Protein AF-A0A7L2SR87-F1 (afdb_monomer_lite)

Secondary structure (DSSP, 8-state):
---------------TT---PPPPTTS----HHHHHHHHHHHHHHHHHHHHHHHHHHHHHHHHHHHHHHHHHHHHHHHHHHHHHH--SHHHHHHHHHHHHHHHHHHHHHHHHHHHHHHHHHHHHHHHHHHHHHHHHHHHHHHHHHHHHHHHHHHHHHHHHHHHHHHHHHHHHT--

pLDDT: mean 84.23, std 20.13, range [32.66, 98.19]

Structure (mmCIF, N/CA/C/O backbone):
data_AF-A0A7L2SR87-F1
#
_entry.id   AF-A0A7L2SR87-F1
#
loop_
_atom_site.group_PDB
_atom_site.id
_atom_site.type_symbol
_atom_site.label_atom_id
_atom_site.label_alt_id
_atom_site.label_comp_id
_atom_site.label_asym_id
_atom_site.label_entity_id
_atom_site.label_seq_id
_atom_site.pdbx_PDB_ins_code
_atom_site.Cartn_x
_atom_site.Cartn_y
_atom_site.Cartn_z
_atom_site.occupancy
_atom_site.B_iso_or_equiv
_atom_site.auth_seq_id
_atom_site.auth_comp_id
_atom_site.auth_asym_id
_atom_site.auth_atom_id
_atom_site.pdbx_PDB_model_num
ATOM 1 N N . HIS A 1 1 ? -39.025 34.635 18.026 1.00 36.84 1 HIS A N 1
ATOM 2 C CA . HIS A 1 1 ? -38.987 33.213 17.634 1.00 36.84 1 HIS A CA 1
ATOM 3 C C . HIS A 1 1 ? -38.175 33.063 16.358 1.00 36.84 1 HIS A C 1
ATOM 5 O O . HIS A 1 1 ? -38.687 33.329 15.281 1.00 36.84 1 HIS A O 1
ATOM 11 N N . ALA A 1 2 ? -36.891 32.723 16.491 1.00 33.56 2 ALA A N 1
ATOM 12 C CA . ALA A 1 2 ? -36.002 32.470 15.361 1.00 33.56 2 ALA A CA 1
ATOM 13 C C . ALA A 1 2 ? -36.110 30.994 14.954 1.00 33.56 2 ALA A C 1
ATOM 15 O O . ALA A 1 2 ? -35.948 30.099 15.785 1.00 33.56 2 ALA A O 1
ATOM 16 N N . GLY A 1 3 ? -36.459 30.761 13.691 1.00 35.38 3 GLY A N 1
ATOM 17 C CA . GLY A 1 3 ? -36.651 29.442 13.105 1.00 35.38 3 GLY A CA 1
ATOM 18 C C . GLY A 1 3 ? -35.340 28.798 12.650 1.00 35.38 3 GLY A C 1
ATOM 19 O O . GLY A 1 3 ? -34.533 29.426 11.979 1.00 35.38 3 GLY A O 1
ATOM 20 N N . ARG A 1 4 ? -35.183 27.529 13.043 1.00 41.91 4 ARG A N 1
ATOM 21 C CA . ARG A 1 4 ? -34.547 26.395 12.343 1.00 41.91 4 ARG A CA 1
ATOM 22 C C . ARG A 1 4 ? -33.428 26.703 11.330 1.00 41.91 4 ARG A C 1
ATOM 24 O O . ARG A 1 4 ? -33.700 27.057 10.190 1.00 41.91 4 ARG A O 1
ATOM 31 N N . SER A 1 5 ? -32.198 26.336 11.695 1.00 32.66 5 SER A N 1
ATOM 32 C CA . SER A 1 5 ? -31.178 25.891 10.736 1.00 32.66 5 SER A CA 1
ATOM 33 C C . SER A 1 5 ? -31.205 24.362 10.678 1.00 32.66 5 SER A C 1
ATOM 35 O O . SER A 1 5 ? -30.843 23.683 11.639 1.00 32.66 5 SER A O 1
ATOM 37 N N . VAL A 1 6 ? -31.722 23.826 9.575 1.00 41.81 6 VAL A N 1
ATOM 38 C CA . VAL A 1 6 ? -31.603 22.416 9.197 1.00 41.81 6 VAL A CA 1
ATOM 39 C C . VAL A 1 6 ? -30.400 22.335 8.262 1.00 41.81 6 VAL A C 1
ATOM 41 O O . VAL A 1 6 ? -30.497 22.747 7.111 1.00 41.81 6 VAL A O 1
ATOM 44 N N . CYS A 1 7 ? -29.269 21.809 8.731 1.00 37.16 7 CYS A N 1
ATOM 45 C CA . CYS A 1 7 ? -28.181 21.413 7.837 1.00 37.16 7 CYS A CA 1
ATOM 46 C C . CYS A 1 7 ? -28.475 20.004 7.314 1.00 37.16 7 CYS A C 1
ATOM 48 O O . CYS A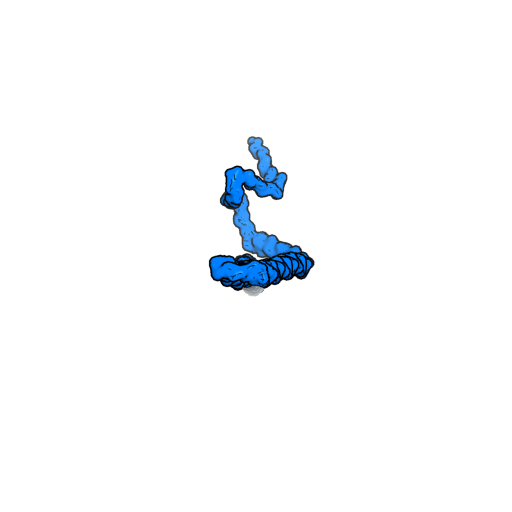 1 7 ? -27.996 19.010 7.855 1.00 37.16 7 CYS A O 1
ATOM 50 N N . ALA A 1 8 ? -29.307 19.929 6.280 1.00 42.19 8 ALA A N 1
ATOM 51 C CA . ALA A 1 8 ? -29.499 18.734 5.472 1.00 42.19 8 ALA A CA 1
ATOM 52 C C . ALA A 1 8 ? -28.742 18.913 4.156 1.00 42.19 8 ALA A C 1
ATOM 54 O O . ALA A 1 8 ? -29.325 19.366 3.182 1.00 42.19 8 ALA A O 1
ATOM 55 N N . SER A 1 9 ? -27.449 18.585 4.137 1.00 39.66 9 SER A N 1
ATOM 56 C CA . SER A 1 9 ? -26.707 18.316 2.896 1.00 39.66 9 SER A CA 1
ATOM 57 C C . SER A 1 9 ? -25.259 17.952 3.213 1.00 39.66 9 SER A C 1
ATOM 59 O O . SER A 1 9 ? -24.465 18.796 3.630 1.00 39.66 9 SER A O 1
ATOM 61 N N . GLY A 1 10 ? -24.917 16.681 3.001 1.00 42.88 10 GLY A N 1
ATOM 62 C CA . GLY A 1 10 ? -23.546 16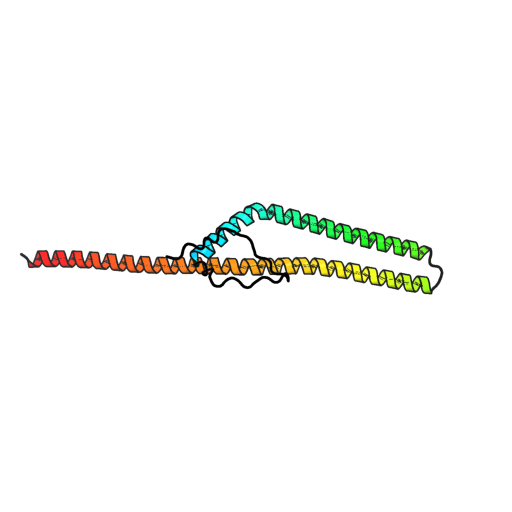.178 2.973 1.00 42.88 10 GLY A CA 1
ATOM 63 C C . GLY A 1 10 ? -22.813 16.620 1.708 1.00 42.88 10 GLY A C 1
ATOM 64 O O . GLY A 1 10 ? -22.497 15.799 0.855 1.00 42.88 10 GLY A O 1
ATOM 65 N N . THR A 1 11 ? -22.545 17.915 1.582 1.00 38.97 11 THR A N 1
ATOM 66 C CA . THR A 1 11 ? -21.743 18.479 0.492 1.00 38.97 11 THR A CA 1
ATOM 67 C C . THR A 1 11 ? -20.589 19.267 1.083 1.00 38.97 11 THR A C 1
ATOM 69 O O . THR A 1 11 ? -20.788 20.301 1.720 1.00 38.97 11 THR A O 1
ATOM 72 N N . ALA A 1 12 ? -19.376 18.753 0.885 1.00 42.47 12 ALA A N 1
ATOM 73 C CA . ALA A 1 12 ? -18.145 19.468 1.173 1.00 42.47 12 ALA A CA 1
ATOM 74 C C . ALA A 1 12 ? -18.107 20.748 0.324 1.00 42.47 12 ALA A C 1
ATOM 76 O O . ALA A 1 12 ? -18.082 20.683 -0.903 1.00 42.47 12 ALA A O 1
ATOM 77 N N . ALA A 1 13 ? -18.122 21.913 0.969 1.00 42.72 13 ALA A N 1
ATOM 78 C CA . ALA A 1 13 ? -17.912 23.180 0.283 1.00 42.72 13 ALA A CA 1
ATOM 79 C C . ALA A 1 13 ? -16.431 23.282 -0.121 1.00 42.72 13 ALA A C 1
ATOM 81 O O . ALA A 1 13 ? -15.550 23.320 0.736 1.00 42.72 13 ALA A O 1
ATOM 82 N N . HIS A 1 14 ? -16.146 23.281 -1.423 1.00 37.38 14 HIS A N 1
ATOM 83 C CA . HIS A 1 14 ? -14.821 23.600 -1.955 1.00 37.38 14 HIS A CA 1
ATOM 84 C C . HIS A 1 14 ? -14.670 25.121 -2.065 1.00 37.38 14 HIS A C 1
ATOM 86 O O . HIS A 1 14 ? -15.459 25.780 -2.739 1.00 37.38 14 HIS A O 1
ATOM 92 N N . GLY A 1 15 ? -13.656 25.677 -1.397 1.00 40.72 15 GLY A N 1
ATOM 93 C CA . GLY A 1 15 ? -13.201 27.049 -1.621 1.00 40.72 15 GLY A CA 1
ATOM 94 C C . GLY A 1 15 ? -12.285 27.147 -2.852 1.00 40.72 15 GLY A C 1
ATOM 95 O O . GLY A 1 15 ? -11.722 26.132 -3.279 1.00 40.72 15 GLY A O 1
ATOM 96 N N . PRO A 1 16 ? -12.094 28.349 -3.423 1.00 41.81 16 PRO A N 1
ATOM 97 C CA . PRO A 1 16 ? -11.158 28.551 -4.521 1.00 41.81 16 PRO A CA 1
ATOM 98 C C . PRO A 1 16 ? -9.734 28.426 -3.965 1.00 41.81 16 PRO A C 1
ATOM 100 O O . PRO A 1 16 ? -9.229 29.337 -3.316 1.00 41.81 16 PRO A O 1
ATOM 103 N N . GLY A 1 17 ? -9.111 27.261 -4.153 1.00 47.94 17 GLY A N 1
ATOM 104 C CA . GLY A 1 17 ? -7.737 27.014 -3.704 1.00 47.94 17 GLY A CA 1
ATOM 105 C C . GLY A 1 17 ? -7.412 25.597 -3.233 1.00 47.94 17 GLY A C 1
ATOM 106 O O . GLY A 1 17 ? -6.261 25.351 -2.903 1.00 47.94 17 GLY A O 1
ATOM 107 N N . GLY A 1 18 ? -8.365 24.658 -3.188 1.00 42.28 18 GLY A N 1
ATOM 108 C CA . GLY A 1 18 ? -8.054 23.230 -2.991 1.00 42.28 18 GLY A CA 1
ATOM 109 C C . GLY A 1 18 ? -7.424 22.838 -1.642 1.00 42.28 18 GLY A C 1
ATOM 110 O O . GLY A 1 18 ? -7.067 21.677 -1.460 1.00 42.28 18 GLY A O 1
ATOM 111 N N . PHE A 1 19 ? -7.311 23.755 -0.679 1.00 39.25 19 PHE A N 1
ATOM 112 C CA . PHE A 1 19 ? -6.894 23.426 0.683 1.00 39.25 19 PHE A CA 1
ATOM 113 C C . PHE A 1 19 ? -8.090 22.906 1.499 1.00 39.25 19 PHE A C 1
ATOM 115 O O . PHE A 1 19 ? -9.175 23.490 1.422 1.00 39.25 19 PHE A O 1
ATOM 122 N N . PRO A 1 20 ? -7.926 21.838 2.304 1.00 44.62 20 PRO A N 1
ATOM 123 C CA . PRO A 1 20 ? -8.979 21.369 3.194 1.00 44.62 20 PRO A CA 1
ATOM 124 C C . PRO A 1 20 ? -9.298 22.457 4.227 1.00 44.62 20 PRO A C 1
ATOM 126 O O . PRO A 1 20 ? -8.457 22.833 5.043 1.00 44.62 20 PRO A O 1
ATOM 129 N N . SER A 1 21 ? -10.521 22.984 4.178 1.00 48.66 21 SER A N 1
ATOM 130 C CA . SER A 1 21 ? -11.032 23.942 5.156 1.00 48.66 21 SER A CA 1
ATOM 131 C C . SER A 1 21 ? -11.020 23.334 6.559 1.00 48.66 21 SER A C 1
ATOM 133 O O . SER A 1 21 ? -11.432 22.184 6.739 1.00 48.66 21 SER A O 1
ATOM 135 N N . ALA A 1 22 ? -10.591 24.117 7.552 1.00 48.91 22 ALA A N 1
ATOM 136 C CA . ALA A 1 22 ? -10.608 23.724 8.956 1.00 48.91 22 ALA A CA 1
ATOM 137 C C . ALA A 1 22 ? -12.009 23.224 9.387 1.00 48.91 22 ALA A C 1
ATOM 139 O O . ALA A 1 22 ? -13.017 23.809 8.975 1.00 48.91 22 ALA A O 1
ATOM 140 N N . PRO A 1 23 ? -12.099 22.158 10.208 1.00 49.34 23 PRO A N 1
ATOM 141 C CA . PRO A 1 23 ? -13.381 21.630 10.650 1.00 49.34 23 PRO A CA 1
ATOM 142 C C . PRO A 1 23 ? -14.181 22.682 11.428 1.00 49.34 23 PRO A C 1
ATOM 144 O O . PRO A 1 23 ? -13.666 23.365 12.311 1.00 49.34 23 PRO A O 1
ATOM 147 N N . CYS A 1 24 ? -15.463 22.800 11.081 1.00 41.47 24 CYS A N 1
ATOM 148 C CA . CYS A 1 24 ? -16.402 23.746 11.674 1.00 41.47 24 CYS A CA 1
ATOM 149 C C . CYS A 1 24 ? -16.548 23.499 13.198 1.00 41.47 24 CYS A C 1
ATOM 151 O O . CYS A 1 24 ? -16.869 22.373 13.593 1.00 41.47 24 CYS A O 1
ATOM 153 N N . PRO A 1 25 ? -16.379 24.519 14.068 1.00 44.62 25 PRO A N 1
ATOM 154 C CA . PRO A 1 25 ? -16.339 24.351 15.528 1.00 44.62 25 PRO A CA 1
ATOM 155 C C . PRO A 1 25 ? -17.696 24.009 16.171 1.00 44.62 25 PRO A C 1
ATOM 157 O O . PRO A 1 25 ? -17.772 23.780 17.376 1.00 44.62 25 PRO A O 1
ATOM 160 N N . THR A 1 26 ? -18.781 23.950 15.391 1.00 42.44 26 THR A N 1
ATOM 161 C CA . THR A 1 26 ? -20.122 23.551 15.859 1.00 42.44 26 THR A CA 1
ATOM 162 C C . THR A 1 26 ? -20.405 22.052 15.716 1.00 42.44 26 THR A C 1
ATOM 164 O O . THR A 1 26 ? -21.402 21.568 16.255 1.00 42.44 26 THR A O 1
ATOM 167 N N . CYS A 1 27 ? -19.533 21.291 15.047 1.00 41.00 27 CYS A N 1
ATOM 168 C CA . CYS A 1 27 ? -19.596 19.832 15.057 1.00 41.00 27 CYS A CA 1
ATOM 169 C C . CYS A 1 27 ? -19.056 19.335 16.402 1.00 41.00 27 CYS A C 1
ATOM 171 O O . CYS A 1 27 ? -17.856 19.112 16.549 1.00 41.00 27 CYS A O 1
ATOM 173 N N . ARG A 1 28 ? -19.937 19.219 17.409 1.00 45.94 28 ARG A N 1
ATOM 174 C CA . ARG A 1 28 ? -19.611 18.593 18.701 1.00 45.94 28 ARG A CA 1
ATOM 175 C C . ARG A 1 28 ? -18.826 17.312 18.442 1.00 45.94 28 ARG A C 1
ATOM 177 O O . ARG A 1 28 ? -19.289 16.465 17.679 1.00 45.94 28 ARG A O 1
ATOM 184 N N . LEU A 1 29 ? -17.670 17.188 19.094 1.00 45.69 29 LEU A N 1
ATOM 185 C CA . LEU A 1 29 ? -16.935 15.931 19.185 1.00 45.69 29 LEU A CA 1
ATOM 186 C C . LEU A 1 29 ? -17.953 14.802 19.441 1.00 45.69 29 LEU A C 1
ATOM 188 O O . LEU A 1 29 ? -18.731 14.922 20.397 1.00 45.69 29 LEU A O 1
ATOM 192 N N . PRO A 1 30 ? -18.002 13.742 18.614 1.00 60.12 30 PRO A N 1
ATOM 193 C CA . PRO A 1 30 ? -18.835 12.601 18.940 1.00 60.12 30 PRO A CA 1
ATOM 194 C C . PRO A 1 30 ? -18.402 12.084 20.313 1.00 60.12 30 PRO A C 1
AT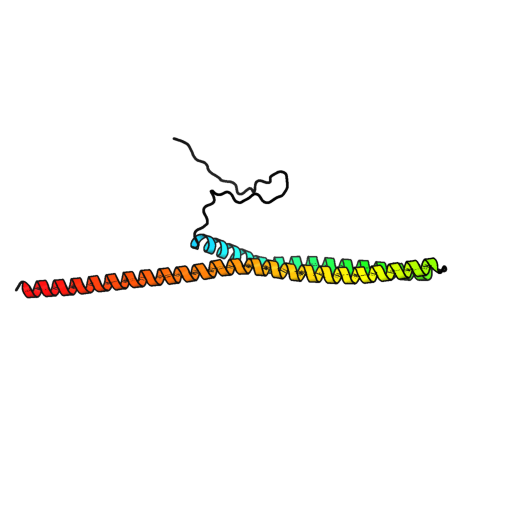OM 196 O O . PRO A 1 30 ? -17.207 12.006 20.605 1.00 60.12 30 PRO A O 1
ATOM 199 N N . THR A 1 31 ? -19.363 11.742 21.174 1.00 83.94 31 THR A N 1
ATOM 200 C CA . THR A 1 31 ? -19.039 11.001 22.398 1.00 83.94 31 THR A CA 1
ATOM 201 C C . THR A 1 31 ? -18.255 9.746 22.008 1.00 83.94 31 THR A C 1
ATOM 203 O O . THR A 1 31 ? -18.437 9.214 20.911 1.00 83.94 31 THR A O 1
ATOM 206 N N . LEU A 1 32 ? -17.391 9.241 22.889 1.00 87.62 32 LEU A N 1
ATOM 207 C CA . LEU A 1 32 ? -16.591 8.041 22.612 1.00 87.62 32 LEU A CA 1
ATOM 208 C C . LEU A 1 32 ? -17.441 6.866 22.081 1.00 87.62 32 LEU A C 1
ATOM 210 O O . LEU A 1 32 ? -17.015 6.138 21.190 1.00 87.62 32 LEU A O 1
ATOM 214 N N . GLN A 1 33 ? -18.677 6.733 22.576 1.00 87.25 33 GLN A N 1
ATOM 215 C CA . GLN A 1 33 ? -19.666 5.757 22.111 1.00 87.25 33 GLN A CA 1
ATOM 216 C C . GLN A 1 33 ? -20.053 5.960 20.635 1.00 87.25 33 GLN A C 1
ATOM 218 O O . GLN A 1 33 ? -20.103 5.002 19.868 1.00 87.25 33 GLN A O 1
ATOM 223 N N . ALA A 1 34 ? -20.317 7.207 20.232 1.00 89.81 34 ALA A N 1
ATOM 224 C CA . ALA A 1 34 ? -20.658 7.550 18.856 1.00 89.81 34 ALA A CA 1
ATOM 225 C C . ALA A 1 34 ? -19.456 7.347 17.923 1.00 89.81 34 ALA A C 1
ATOM 227 O O . ALA A 1 34 ? -19.609 6.772 16.848 1.00 89.81 34 ALA A O 1
ATOM 228 N N . ALA A 1 35 ? -18.252 7.743 18.352 1.00 90.50 35 ALA A N 1
ATOM 229 C CA . ALA A 1 35 ? -17.023 7.513 17.595 1.00 90.50 35 ALA A CA 1
ATOM 230 C C . ALA A 1 35 ? -16.772 6.012 17.361 1.00 90.50 35 ALA A C 1
ATOM 232 O O . ALA A 1 35 ? -16.488 5.608 16.234 1.00 90.50 35 ALA A O 1
ATOM 233 N N . PHE A 1 36 ? -16.958 5.181 18.391 1.00 93.38 36 PHE A N 1
ATOM 234 C CA . PHE A 1 36 ? -16.858 3.727 18.275 1.00 93.38 36 PHE A CA 1
ATOM 235 C C . PHE A 1 36 ? -17.922 3.138 17.337 1.00 93.38 36 PHE A C 1
ATOM 237 O O . PHE A 1 36 ? -17.590 2.331 16.473 1.00 93.38 36 PHE A O 1
ATOM 244 N N . ALA A 1 37 ? -19.187 3.556 17.451 1.00 93.50 37 ALA A N 1
ATOM 245 C CA . ALA A 1 37 ? -20.265 3.057 16.594 1.00 93.50 37 ALA A CA 1
ATOM 246 C C . ALA A 1 37 ? -20.028 3.387 15.110 1.00 93.50 37 ALA A C 1
ATOM 248 O O . ALA A 1 37 ? -20.188 2.523 14.244 1.00 93.50 37 ALA A O 1
ATOM 249 N N . HIS A 1 38 ? -19.591 4.616 14.819 1.00 93.00 38 HIS A N 1
ATOM 250 C CA . HIS A 1 38 ? -19.199 5.016 13.469 1.00 93.00 38 HIS A CA 1
ATOM 251 C C . HIS A 1 38 ? -18.012 4.199 12.956 1.00 93.00 38 HIS A C 1
ATOM 253 O O . HIS A 1 38 ? -18.057 3.703 11.830 1.00 93.00 38 HIS A O 1
ATOM 259 N N . LEU A 1 39 ? -16.978 4.022 13.783 1.00 93.19 39 LEU A N 1
ATOM 260 C CA . LEU A 1 39 ? -15.805 3.230 13.431 1.00 93.19 39 LEU A CA 1
ATOM 261 C C . LEU A 1 39 ? -16.177 1.773 13.125 1.00 93.19 39 LEU A C 1
ATOM 263 O O . LEU A 1 39 ? -15.743 1.236 12.111 1.00 93.19 39 LEU A O 1
ATOM 267 N N . ALA A 1 40 ? -17.012 1.149 13.957 1.00 93.38 40 ALA A N 1
ATOM 268 C CA . ALA A 1 40 ? -17.451 -0.231 13.783 1.00 93.38 40 ALA A CA 1
ATOM 269 C C . ALA A 1 40 ? -18.255 -0.427 12.488 1.00 93.38 40 ALA A C 1
ATOM 271 O O . ALA A 1 40 ? -18.052 -1.412 11.777 1.00 93.38 40 ALA A O 1
ATOM 272 N N . LEU A 1 41 ? -19.143 0.515 12.152 1.00 93.62 4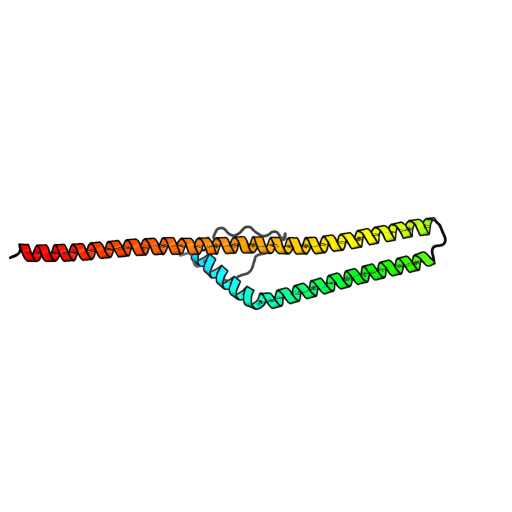1 LEU A N 1
ATOM 273 C CA . LEU A 1 41 ? -19.882 0.477 10.890 1.00 93.62 41 LEU A CA 1
ATOM 274 C C . LEU A 1 41 ? -18.937 0.612 9.689 1.00 93.62 41 LEU A C 1
ATOM 276 O O . LEU A 1 41 ? -19.014 -0.196 8.765 1.00 93.62 41 LEU A O 1
ATOM 280 N N . ALA A 1 42 ? -18.025 1.588 9.727 1.00 91.19 42 ALA A N 1
ATOM 281 C CA . ALA A 1 42 ? -17.038 1.795 8.671 1.00 91.19 42 ALA A CA 1
ATOM 282 C C . ALA A 1 42 ? -16.172 0.544 8.455 1.00 91.19 42 ALA A C 1
ATOM 284 O O . ALA A 1 42 ? -16.017 0.102 7.320 1.00 91.19 42 ALA A O 1
ATOM 285 N N . PHE A 1 43 ? -15.703 -0.089 9.537 1.00 91.12 43 PHE A N 1
ATOM 286 C CA . PHE A 1 43 ? -14.921 -1.325 9.471 1.00 91.12 43 PHE A CA 1
ATOM 287 C C . PHE A 1 43 ? -15.689 -2.473 8.815 1.00 91.12 43 PHE A C 1
ATOM 289 O O . PHE A 1 43 ? -15.133 -3.199 7.996 1.00 91.12 43 PHE A O 1
ATOM 296 N N . ARG A 1 44 ? -16.975 -2.645 9.140 1.00 92.12 44 ARG A N 1
ATOM 297 C CA . ARG A 1 44 ? -17.806 -3.696 8.531 1.00 92.12 44 ARG A CA 1
ATOM 298 C C . ARG A 1 44 ? -17.993 -3.483 7.030 1.00 92.12 44 ARG A C 1
ATOM 300 O O . ARG A 1 44 ? -17.915 -4.448 6.274 1.00 92.12 44 ARG A O 1
ATOM 307 N N . CYS A 1 45 ? -18.219 -2.240 6.609 1.00 91.75 45 CYS A N 1
ATOM 308 C CA . CYS A 1 45 ? -18.313 -1.889 5.192 1.00 91.75 45 CYS A CA 1
ATOM 309 C C . CYS A 1 45 ? -16.981 -2.120 4.464 1.00 91.75 45 CYS A C 1
ATOM 311 O O . CYS A 1 45 ? -16.959 -2.706 3.379 1.00 91.75 45 CYS A O 1
ATOM 313 N N . ASP A 1 46 ? -15.870 -1.701 5.076 1.00 91.25 46 ASP A N 1
ATOM 314 C CA . ASP A 1 46 ? -14.532 -1.914 4.528 1.00 91.25 46 ASP A CA 1
ATOM 315 C C . ASP A 1 46 ? -14.248 -3.412 4.375 1.00 91.25 46 ASP A C 1
ATOM 317 O O . ASP A 1 46 ? -13.888 -3.836 3.285 1.00 91.25 46 ASP A O 1
ATOM 321 N N . MET A 1 47 ? -14.506 -4.238 5.393 1.00 90.75 47 MET A N 1
ATOM 322 C CA . MET A 1 47 ? -14.265 -5.688 5.339 1.00 90.75 47 MET A CA 1
ATOM 323 C C . MET A 1 47 ? -14.960 -6.389 4.166 1.00 90.75 47 MET A C 1
ATOM 325 O O . MET A 1 47 ? -14.380 -7.298 3.576 1.00 90.75 47 MET A O 1
ATOM 329 N N . PHE A 1 48 ? -16.176 -5.968 3.804 1.00 92.62 48 PHE A N 1
ATOM 330 C CA . PHE A 1 48 ? -16.911 -6.559 2.682 1.00 92.62 48 PHE A CA 1
ATOM 331 C C . PHE A 1 48 ? -16.304 -6.202 1.316 1.00 92.62 48 PHE A C 1
ATOM 333 O O . PHE A 1 48 ? -16.333 -7.012 0.394 1.00 92.62 48 PHE A O 1
ATOM 340 N N . THR A 1 49 ? -15.742 -4.999 1.177 1.00 93.88 49 THR A N 1
ATOM 341 C CA . THR A 1 49 ? -15.223 -4.488 -0.107 1.00 93.88 49 THR A CA 1
ATOM 342 C C . THR A 1 49 ? -13.703 -4.587 -0.237 1.00 93.88 49 THR A C 1
ATOM 344 O O . THR A 1 49 ? -13.166 -4.426 -1.335 1.00 93.88 49 THR A O 1
ATOM 347 N N . LEU A 1 50 ? -12.993 -4.858 0.863 1.00 93.25 50 LEU A N 1
ATOM 348 C CA . LEU A 1 50 ? -11.536 -4.781 0.943 1.00 93.25 50 LEU A CA 1
ATOM 349 C C . LEU A 1 50 ? -10.855 -5.722 -0.047 1.00 93.25 50 LEU A C 1
ATOM 351 O O . LEU A 1 50 ? -9.961 -5.285 -0.760 1.00 93.25 50 LEU A O 1
ATOM 355 N N . GLN A 1 51 ? -11.294 -6.980 -0.130 1.00 94.75 51 GLN A N 1
ATOM 356 C CA . GLN A 1 51 ? -10.688 -7.960 -1.039 1.00 94.75 51 GLN A CA 1
ATOM 357 C C . GLN A 1 51 ? -10.774 -7.509 -2.499 1.00 94.75 51 GLN A C 1
ATOM 359 O O . GLN A 1 51 ? -9.779 -7.545 -3.217 1.00 94.75 51 GLN A O 1
ATOM 364 N N . GLN A 1 52 ? -11.944 -7.026 -2.924 1.00 96.31 52 GLN A N 1
ATOM 365 C CA . GLN A 1 52 ? -12.140 -6.548 -4.288 1.00 96.31 52 GLN A CA 1
ATOM 366 C C . GLN A 1 52 ? -11.279 -5.316 -4.579 1.00 96.31 52 GLN A C 1
ATOM 368 O O . GLN A 1 52 ? -10.657 -5.243 -5.635 1.00 96.31 52 GLN A O 1
ATOM 373 N N . ARG A 1 53 ? -11.209 -4.366 -3.639 1.00 95.25 53 ARG A N 1
ATOM 374 C CA . ARG A 1 53 ? -10.376 -3.163 -3.775 1.00 95.25 53 ARG A CA 1
ATOM 375 C C . ARG A 1 53 ? -8.891 -3.510 -3.860 1.00 95.25 53 ARG A C 1
ATOM 377 O O . ARG A 1 53 ? -8.225 -3.025 -4.760 1.00 95.25 53 ARG A O 1
ATOM 384 N N . VAL A 1 54 ? -8.392 -4.376 -2.976 1.00 94.25 54 VAL A N 1
ATOM 385 C CA . VAL A 1 54 ? -6.989 -4.831 -2.989 1.00 94.25 54 VAL A CA 1
ATOM 386 C C . VAL A 1 54 ? -6.638 -5.474 -4.323 1.00 94.25 54 VAL A C 1
ATOM 388 O O . VAL A 1 54 ? -5.598 -5.174 -4.895 1.00 94.25 54 VAL A O 1
ATOM 391 N N . GLU A 1 55 ? -7.514 -6.328 -4.839 1.00 96.88 55 GLU A N 1
ATOM 392 C CA . GLU A 1 55 ? -7.269 -7.021 -6.096 1.00 96.88 55 GLU A CA 1
ATOM 393 C C . GLU A 1 55 ? -7.271 -6.065 -7.303 1.00 96.88 55 GLU A C 1
ATOM 395 O O . GLU A 1 55 ? -6.435 -6.197 -8.195 1.00 96.88 55 GLU A O 1
ATOM 400 N N . VAL A 1 56 ? -8.176 -5.079 -7.335 1.00 97.31 56 VAL A N 1
ATOM 401 C CA . VAL A 1 56 ? -8.199 -4.048 -8.388 1.00 97.31 56 VAL A CA 1
ATOM 402 C C . VAL A 1 56 ? -6.928 -3.201 -8.356 1.00 97.31 56 VAL A C 1
ATOM 404 O O . VAL A 1 56 ? -6.292 -3.037 -9.394 1.00 97.31 56 VAL A O 1
ATOM 407 N N . GLU A 1 57 ? -6.529 -2.715 -7.180 1.00 94.56 57 GLU A N 1
ATOM 408 C CA . GLU A 1 57 ? -5.309 -1.914 -7.023 1.00 94.56 57 GLU A CA 1
ATOM 409 C C . GLU A 1 57 ? -4.055 -2.719 -7.383 1.00 94.56 57 GLU A C 1
ATOM 411 O O . GLU A 1 57 ? -3.167 -2.213 -8.068 1.00 94.56 57 GLU A O 1
ATOM 416 N N . LYS A 1 58 ? -4.001 -4.000 -6.994 1.00 95.25 58 LYS A N 1
ATOM 417 C CA . LYS A 1 58 ? -2.893 -4.889 -7.352 1.00 95.25 58 LYS A CA 1
ATOM 418 C C . LYS A 1 58 ? -2.777 -5.050 -8.865 1.00 95.25 58 LYS A C 1
ATOM 420 O O . LYS A 1 58 ? -1.694 -4.875 -9.402 1.00 95.25 58 LYS A O 1
ATOM 425 N N . ARG A 1 59 ? -3.882 -5.326 -9.564 1.00 97.62 59 ARG A N 1
ATOM 426 C CA . ARG A 1 59 ? -3.867 -5.448 -11.032 1.00 97.62 59 ARG A CA 1
ATOM 427 C C . ARG A 1 59 ? -3.467 -4.149 -11.720 1.00 97.62 59 ARG A C 1
ATOM 429 O O . ARG A 1 59 ? -2.738 -4.194 -12.702 1.00 97.62 59 ARG A O 1
ATOM 436 N N . ALA A 1 60 ? -3.940 -3.006 -11.222 1.00 96.19 60 ALA A N 1
ATOM 437 C CA . ALA A 1 60 ? -3.565 -1.704 -11.766 1.00 96.19 60 ALA A CA 1
ATOM 438 C C . ALA A 1 60 ? -2.059 -1.442 -11.608 1.00 96.19 60 ALA A C 1
ATOM 440 O O . ALA A 1 60 ? -1.418 -0.982 -12.552 1.00 96.19 60 ALA A O 1
ATOM 441 N N . ARG A 1 61 ? -1.491 -1.783 -10.444 1.00 95.19 61 ARG A N 1
ATOM 442 C CA . ARG A 1 61 ? -0.045 -1.735 -10.199 1.00 95.19 61 ARG A CA 1
ATOM 443 C C . ARG A 1 61 ? 0.708 -2.677 -11.135 1.00 95.19 61 ARG A C 1
ATOM 445 O O . ARG A 1 61 ? 1.608 -2.215 -11.822 1.00 95.19 61 ARG A O 1
ATOM 452 N N . ASP A 1 62 ? 0.330 -3.953 -11.172 1.00 96.50 62 ASP A N 1
ATOM 453 C CA . ASP A 1 62 ? 1.015 -4.979 -11.968 1.00 96.50 62 ASP A CA 1
ATOM 454 C C . ASP A 1 62 ? 1.043 -4.568 -13.452 1.00 96.50 62 ASP A C 1
ATOM 456 O O . ASP A 1 62 ? 2.105 -4.548 -14.064 1.00 96.50 62 ASP A O 1
ATOM 460 N N . ALA A 1 63 ? -0.084 -4.090 -13.993 1.00 97.94 63 ALA A N 1
ATOM 461 C CA . ALA A 1 63 ? -0.149 -3.568 -15.358 1.00 97.94 63 ALA A CA 1
ATOM 462 C C . ALA A 1 63 ? 0.750 -2.335 -15.577 1.00 97.94 63 ALA A C 1
ATOM 464 O O . ALA A 1 63 ? 1.374 -2.200 -16.626 1.00 97.94 63 ALA A O 1
ATOM 465 N N . ALA A 1 64 ? 0.828 -1.413 -14.612 1.00 96.44 64 ALA A N 1
ATOM 466 C CA . ALA A 1 64 ? 1.713 -0.253 -14.717 1.00 96.44 64 ALA A CA 1
ATOM 467 C C . ALA A 1 64 ? 3.197 -0.657 -14.689 1.00 96.44 64 ALA A C 1
ATOM 469 O O . ALA A 1 64 ? 3.992 -0.113 -15.454 1.00 96.44 64 ALA A O 1
ATOM 470 N N . GLU A 1 65 ? 3.569 -1.610 -13.836 1.00 95.88 65 GLU A N 1
ATOM 471 C CA . GLU A 1 65 ? 4.938 -2.119 -13.734 1.00 95.88 65 GLU A CA 1
ATOM 472 C C . GLU A 1 65 ? 5.349 -2.901 -14.984 1.00 95.88 65 GLU A C 1
ATOM 474 O O . GLU A 1 65 ? 6.431 -2.653 -15.516 1.00 95.88 65 GLU A O 1
ATOM 479 N N . GLU A 1 66 ? 4.477 -3.774 -15.492 1.00 97.25 66 GLU A N 1
ATOM 480 C CA . GLU A 1 66 ? 4.679 -4.500 -16.751 1.00 97.25 66 GLU A CA 1
ATOM 481 C C . GLU A 1 66 ? 4.858 -3.529 -17.924 1.00 97.25 66 GLU A C 1
ATOM 483 O O . GLU A 1 66 ? 5.855 -3.617 -18.640 1.00 97.25 66 GLU A O 1
ATOM 488 N N . ASN A 1 67 ? 3.980 -2.529 -18.059 1.00 98.06 67 ASN A N 1
ATOM 489 C CA . ASN A 1 67 ? 4.097 -1.517 -19.112 1.00 98.06 67 ASN A CA 1
ATOM 490 C C . ASN A 1 67 ? 5.435 -0.765 -19.037 1.00 98.06 67 ASN A C 1
ATOM 492 O O . ASN A 1 67 ? 6.108 -0.584 -20.048 1.00 98.06 67 ASN A O 1
ATOM 496 N N . ILE A 1 68 ? 5.861 -0.329 -17.845 1.00 96.94 68 ILE A N 1
ATOM 497 C CA . ILE A 1 68 ? 7.139 0.383 -17.705 1.00 96.94 68 ILE A CA 1
ATOM 498 C C . ILE A 1 68 ? 8.321 -0.543 -18.032 1.00 96.94 68 ILE A C 1
ATOM 500 O O . ILE A 1 68 ? 9.273 -0.113 -18.686 1.00 96.94 68 ILE A O 1
ATOM 504 N N . GLN A 1 69 ? 8.275 -1.809 -17.612 1.00 96.81 69 GLN A N 1
ATOM 505 C CA . GLN A 1 69 ? 9.297 -2.808 -17.945 1.00 96.81 69 GLN A CA 1
ATOM 506 C C . GLN A 1 69 ? 9.405 -3.016 -19.462 1.00 96.81 69 GLN A C 1
ATOM 508 O O . GLN A 1 69 ? 10.517 -3.022 -20.002 1.00 96.81 69 GLN A O 1
ATOM 513 N N . GLU A 1 70 ? 8.270 -3.124 -20.156 1.00 98.12 70 GLU A N 1
ATOM 514 C CA . GLU A 1 70 ? 8.212 -3.241 -21.613 1.00 98.12 70 GLU A CA 1
ATOM 515 C C . GLU A 1 70 ? 8.791 -2.005 -22.308 1.00 98.12 70 GLU A C 1
ATOM 517 O O . GLU A 1 70 ? 9.659 -2.147 -23.170 1.00 98.12 70 GLU A O 1
ATOM 522 N N . GLU A 1 71 ? 8.400 -0.796 -21.904 1.00 98.12 71 GLU A N 1
ATOM 523 C CA . GLU A 1 71 ? 8.927 0.450 -22.475 1.00 98.12 71 GLU A CA 1
ATOM 524 C C . GLU A 1 71 ? 10.447 0.577 -22.271 1.00 98.12 71 GLU A C 1
ATOM 526 O O . GLU A 1 71 ? 11.187 0.934 -23.194 1.00 98.12 71 GLU A O 1
ATOM 531 N N . LEU A 1 72 ? 10.960 0.207 -21.093 1.00 97.62 72 LEU A N 1
ATOM 532 C CA . LEU A 1 72 ? 12.402 0.190 -20.824 1.00 97.62 72 LEU A CA 1
ATOM 533 C C . LEU A 1 72 ? 13.133 -0.854 -21.683 1.00 97.62 72 LEU A C 1
ATOM 535 O O . LEU A 1 72 ? 14.255 -0.605 -22.139 1.00 97.62 72 LEU A O 1
ATOM 539 N N . ALA A 1 73 ? 12.526 -2.021 -21.917 1.00 97.38 73 ALA A N 1
ATOM 540 C CA . ALA A 1 73 ? 13.074 -3.051 -22.796 1.00 97.38 73 ALA A CA 1
ATOM 541 C C . ALA A 1 73 ? 13.097 -2.595 -24.264 1.00 97.38 73 ALA A C 1
ATOM 543 O O . ALA A 1 73 ? 14.116 -2.753 -24.941 1.00 97.38 73 ALA A O 1
ATOM 544 N N . GLN A 1 74 ? 12.024 -1.958 -24.736 1.00 97.94 74 GLN A N 1
ATOM 545 C CA . GLN A 1 74 ? 11.955 -1.366 -26.072 1.00 97.94 74 GLN A CA 1
ATOM 546 C C . GLN A 1 74 ? 13.007 -0.261 -26.252 1.00 97.94 74 GLN A C 1
ATOM 548 O O . GLN A 1 74 ? 13.709 -0.240 -27.266 1.00 97.94 74 GLN A O 1
ATOM 553 N N . CYS A 1 75 ? 13.194 0.603 -25.247 1.00 97.38 75 CYS A N 1
ATOM 554 C CA . CYS A 1 75 ? 14.254 1.615 -25.238 1.00 97.38 75 CYS A CA 1
ATOM 555 C C . CYS A 1 75 ? 15.648 0.982 -25.356 1.00 97.38 75 CYS A C 1
ATOM 557 O O . CYS A 1 75 ? 16.461 1.426 -26.169 1.00 97.38 75 CYS A O 1
ATOM 559 N N . ARG A 1 76 ? 15.920 -0.085 -24.592 1.00 96.69 76 ARG A N 1
ATOM 560 C CA . ARG A 1 76 ? 17.189 -0.829 -24.677 1.00 96.69 76 ARG A CA 1
ATOM 561 C C . ARG A 1 76 ? 17.407 -1.399 -26.079 1.00 96.69 76 ARG A C 1
ATOM 563 O O . ARG A 1 76 ? 18.451 -1.147 -26.677 1.00 96.69 76 ARG A O 1
ATOM 570 N N . ALA A 1 77 ? 16.409 -2.076 -26.642 1.00 96.56 77 ALA A N 1
ATOM 571 C CA . ALA A 1 77 ? 16.488 -2.641 -27.989 1.00 96.56 77 ALA A CA 1
ATOM 572 C C . ALA A 1 77 ? 16.699 -1.563 -29.072 1.00 96.56 77 ALA A C 1
ATOM 574 O O . ALA A 1 77 ? 17.450 -1.765 -30.032 1.00 96.56 77 ALA A O 1
ATOM 575 N N . ALA A 1 78 ? 16.075 -0.391 -28.919 1.00 95.81 78 ALA A N 1
ATOM 576 C CA . ALA A 1 78 ? 16.267 0.738 -29.822 1.00 95.81 78 ALA A CA 1
ATOM 577 C C . ALA A 1 78 ? 17.706 1.278 -29.770 1.00 95.81 78 ALA A C 1
ATOM 579 O O . ALA A 1 78 ? 18.296 1.521 -30.827 1.00 95.81 78 ALA A O 1
ATOM 580 N N . LEU A 1 79 ? 18.288 1.405 -28.571 1.00 95.25 79 LEU A N 1
ATOM 581 C CA . LEU A 1 79 ? 19.688 1.800 -28.393 1.00 95.25 79 LEU A CA 1
ATOM 582 C C . LEU A 1 79 ? 20.650 0.761 -28.980 1.00 95.25 79 LEU A C 1
ATOM 584 O O . LEU A 1 79 ? 21.602 1.134 -29.658 1.00 95.25 79 LEU A O 1
ATOM 588 N N . GLU A 1 80 ? 20.397 -0.536 -28.806 1.00 93.12 80 GLU A N 1
ATOM 589 C CA . GLU A 1 80 ? 21.220 -1.582 -29.429 1.00 93.12 80 GLU A CA 1
ATOM 590 C C . GLU A 1 80 ? 21.192 -1.507 -30.960 1.00 93.12 80 GLU A C 1
ATOM 592 O O . GLU A 1 80 ? 22.232 -1.604 -31.619 1.00 93.12 80 GLU A O 1
ATOM 597 N N . ARG A 1 81 ? 20.008 -1.296 -31.547 1.00 93.94 81 ARG A N 1
ATOM 598 C CA . ARG A 1 81 ? 19.855 -1.130 -32.998 1.00 93.94 81 ARG A CA 1
ATOM 599 C C . ARG A 1 81 ? 20.588 0.112 -33.502 1.00 93.94 81 ARG A C 1
ATOM 601 O O . ARG A 1 81 ? 21.265 0.029 -34.525 1.00 93.94 81 ARG A O 1
ATOM 608 N N . LEU A 1 82 ? 20.488 1.231 -32.782 1.00 91.75 82 LEU A N 1
ATOM 609 C CA . LEU A 1 82 ? 21.212 2.461 -33.103 1.00 91.75 82 LEU A CA 1
ATOM 610 C C . LEU A 1 82 ? 22.731 2.253 -33.007 1.00 91.75 82 LEU A C 1
ATOM 612 O O . LEU A 1 82 ? 23.468 2.677 -33.898 1.00 91.75 82 LEU A O 1
ATOM 616 N N . GLY A 1 83 ? 23.186 1.509 -31.996 1.00 91.69 83 GLY A N 1
ATOM 617 C CA . GLY A 1 83 ? 24.590 1.151 -31.804 1.00 91.69 83 GLY A CA 1
ATOM 618 C C . GLY A 1 83 ? 25.202 0.438 -33.012 1.00 91.69 83 GLY A C 1
ATOM 619 O O . GLY A 1 83 ? 26.327 0.750 -33.392 1.00 91.69 83 GLY A O 1
ATOM 620 N N . ARG A 1 84 ? 24.443 -0.434 -33.694 1.00 89.62 84 ARG A N 1
ATOM 621 C CA . ARG A 1 84 ? 24.897 -1.113 -34.929 1.00 89.62 84 ARG A CA 1
ATOM 622 C C . ARG A 1 84 ? 25.127 -0.155 -36.104 1.00 89.62 84 ARG A C 1
ATOM 624 O O . ARG A 1 84 ? 25.909 -0.473 -36.993 1.00 89.62 84 ARG A O 1
ATOM 631 N N . SER A 1 85 ? 24.456 0.997 -36.117 1.00 86.94 85 SER A N 1
ATOM 632 C CA . SER A 1 85 ? 24.596 2.030 -37.157 1.00 86.94 85 SER A CA 1
ATOM 633 C C . SER A 1 85 ? 25.591 3.148 -36.807 1.00 86.94 85 SER A C 1
ATOM 635 O O . SER A 1 85 ? 25.984 3.915 -37.686 1.00 86.94 85 SER A O 1
ATOM 637 N N . CYS A 1 86 ? 26.033 3.244 -35.548 1.00 89.00 86 CYS A N 1
ATOM 638 C CA . CYS A 1 86 ? 26.995 4.254 -35.097 1.00 89.00 86 CYS A CA 1
ATOM 639 C C . CYS A 1 86 ? 28.438 3.886 -35.496 1.00 89.00 86 CYS A C 1
ATOM 641 O O . CYS A 1 86 ? 29.068 3.026 -34.880 1.00 89.00 86 CYS A O 1
ATOM 643 N N . ALA A 1 87 ? 29.009 4.596 -36.475 1.00 83.19 87 ALA A N 1
ATOM 644 C CA . ALA A 1 87 ? 30.402 4.399 -36.903 1.00 83.19 87 ALA A CA 1
ATOM 645 C C . ALA A 1 87 ? 31.415 5.356 -36.233 1.00 83.19 87 ALA A C 1
ATOM 647 O O . ALA A 1 87 ? 32.568 4.983 -36.030 1.00 83.19 87 ALA A O 1
ATOM 648 N N . ASN A 1 88 ? 30.996 6.574 -35.867 1.00 91.00 88 ASN A N 1
ATOM 649 C CA . ASN A 1 88 ? 31.859 7.609 -35.277 1.00 91.00 88 ASN A CA 1
ATOM 650 C C . ASN A 1 88 ? 32.006 7.448 -33.750 1.00 91.00 88 ASN A C 1
ATOM 652 O O . ASN A 1 88 ? 31.028 7.142 -33.068 1.00 91.00 88 ASN A O 1
ATOM 656 N N . THR A 1 89 ? 33.191 7.744 -33.212 1.00 88.56 89 THR A N 1
ATOM 657 C CA . THR A 1 89 ? 33.512 7.779 -31.775 1.00 88.56 89 THR A CA 1
ATOM 658 C C . THR A 1 89 ? 32.516 8.618 -30.970 1.00 88.56 89 THR A C 1
ATOM 660 O O . THR A 1 89 ? 31.949 8.110 -30.010 1.00 88.56 89 THR A O 1
ATOM 663 N N . GLY A 1 90 ? 32.176 9.832 -31.422 1.00 90.62 90 GLY A N 1
ATOM 664 C CA . GLY A 1 90 ? 31.198 10.674 -30.710 1.00 90.62 90 GLY A CA 1
ATOM 665 C C . GLY A 1 90 ? 29.774 10.089 -30.666 1.00 90.62 90 GLY A C 1
ATOM 666 O O . GLY A 1 90 ? 29.034 10.316 -29.714 1.00 90.62 90 GLY A O 1
ATOM 667 N N . CYS A 1 91 ? 29.386 9.283 -31.666 1.00 89.56 91 CYS A N 1
ATOM 668 C CA . CYS A 1 91 ? 28.102 8.559 -31.674 1.00 89.56 91 CYS A CA 1
ATOM 669 C C . CYS A 1 91 ? 28.097 7.451 -30.615 1.00 89.56 91 CYS A C 1
ATOM 671 O O . CYS A 1 91 ? 27.091 7.241 -29.944 1.00 89.56 91 CYS A O 1
ATOM 673 N N . LYS A 1 92 ? 29.235 6.763 -30.447 1.00 91.25 92 LYS A N 1
ATOM 674 C CA . LYS A 1 92 ? 29.406 5.693 -29.458 1.00 91.25 92 LYS A CA 1
ATOM 675 C C . LYS A 1 92 ? 29.389 6.235 -28.030 1.00 91.25 92 LYS A C 1
ATOM 677 O O . LYS A 1 92 ? 28.647 5.705 -27.215 1.00 91.25 92 LYS A O 1
ATOM 682 N N . GLU A 1 93 ? 30.099 7.330 -27.763 1.00 94.44 93 GLU A N 1
ATOM 683 C CA . GLU A 1 93 ? 30.097 7.997 -26.449 1.00 94.44 93 GLU A CA 1
ATOM 684 C C . GLU A 1 93 ? 28.684 8.450 -26.040 1.00 94.44 93 GLU A C 1
ATOM 686 O O . GLU A 1 93 ? 28.247 8.231 -24.910 1.00 94.44 93 GLU A O 1
ATOM 691 N N . MET A 1 94 ? 27.921 9.026 -26.978 1.00 93.81 94 MET A N 1
ATOM 692 C CA . MET A 1 94 ? 26.525 9.402 -26.733 1.00 93.81 94 MET A CA 1
ATOM 693 C C . MET A 1 94 ? 25.638 8.179 -26.453 1.00 93.81 94 MET A C 1
ATOM 695 O O . MET A 1 94 ? 24.764 8.226 -25.588 1.00 93.81 94 MET A O 1
ATOM 699 N N . LEU A 1 95 ? 25.854 7.074 -27.174 1.00 94.75 95 LEU A N 1
ATOM 700 C CA . LEU A 1 95 ? 25.112 5.830 -26.975 1.00 94.75 95 LEU A CA 1
ATOM 701 C C . LEU A 1 95 ? 25.376 5.231 -25.587 1.00 94.75 95 LEU A C 1
ATOM 703 O O . LEU A 1 95 ? 24.434 4.823 -24.911 1.00 94.75 95 LEU A O 1
ATOM 707 N N . GLU A 1 96 ? 26.636 5.212 -25.153 1.00 93.94 96 GLU A N 1
ATOM 708 C CA . GLU A 1 96 ? 27.040 4.752 -23.820 1.00 93.94 96 GLU A CA 1
ATOM 709 C C . GLU A 1 96 ? 26.396 5.604 -22.721 1.00 93.94 96 GLU A C 1
ATOM 711 O O . GLU A 1 96 ? 25.840 5.066 -21.760 1.00 93.94 96 GLU A O 1
ATOM 716 N N . LEU A 1 97 ? 26.375 6.929 -22.897 1.00 96.31 97 LEU A N 1
ATOM 717 C CA . LEU A 1 97 ? 25.691 7.837 -21.978 1.00 96.31 97 LEU A CA 1
ATOM 718 C C . LEU A 1 97 ? 24.181 7.554 -21.908 1.00 96.31 97 LEU A C 1
ATOM 720 O O . LEU A 1 97 ? 23.607 7.516 -20.820 1.00 96.31 97 LEU A O 1
ATOM 724 N N . LEU A 1 98 ? 23.527 7.325 -23.050 1.00 96.56 98 LEU A N 1
ATOM 725 C CA . LEU A 1 98 ? 22.100 6.988 -23.096 1.00 96.56 98 LEU A CA 1
ATOM 726 C C . LEU A 1 98 ? 21.801 5.643 -22.424 1.00 96.56 98 LEU A C 1
ATOM 728 O O . LEU A 1 98 ? 20.830 5.541 -21.675 1.00 96.56 98 LEU A O 1
ATOM 732 N N . GLN A 1 99 ? 22.641 4.629 -22.640 1.00 96.06 99 GLN A N 1
ATOM 733 C CA . GLN A 1 99 ? 22.518 3.331 -21.970 1.00 96.06 99 GLN A CA 1
ATOM 734 C C . GLN A 1 99 ? 22.689 3.463 -20.455 1.00 96.06 99 GLN A C 1
ATOM 736 O O . GLN A 1 99 ? 21.905 2.890 -19.695 1.00 96.06 99 GLN A O 1
ATOM 741 N N . HIS A 1 100 ? 23.666 4.258 -20.011 1.00 97.56 100 HIS A N 1
ATOM 742 C CA . HIS A 1 100 ? 23.867 4.550 -18.596 1.00 97.56 100 HIS A CA 1
ATOM 743 C C . HIS A 1 100 ? 22.642 5.243 -17.985 1.00 97.56 100 HIS A C 1
ATOM 745 O O . HIS A 1 100 ? 22.115 4.785 -16.971 1.00 97.56 100 HIS A O 1
ATOM 751 N N . ASN A 1 101 ? 22.132 6.292 -18.632 1.00 98.00 101 ASN A N 1
ATOM 752 C CA . ASN A 1 101 ? 20.941 7.009 -18.174 1.00 98.00 101 ASN A CA 1
ATOM 753 C C . ASN A 1 101 ? 19.711 6.095 -18.105 1.00 98.00 101 ASN A C 1
ATOM 755 O O . ASN A 1 101 ? 18.935 6.181 -17.155 1.00 98.00 101 ASN A O 1
ATOM 759 N N . LEU A 1 102 ? 19.549 5.185 -19.068 1.00 97.88 102 LEU A N 1
ATOM 760 C CA . LEU A 1 102 ? 18.455 4.216 -19.074 1.00 97.88 102 LEU A CA 1
ATOM 761 C C . LEU A 1 102 ? 18.572 3.196 -17.930 1.00 97.88 102 LEU A C 1
ATOM 763 O O . LEU A 1 102 ? 17.564 2.835 -17.323 1.00 97.88 102 LEU A O 1
ATOM 767 N N . ALA A 1 103 ? 19.788 2.762 -17.589 1.00 97.06 103 ALA A N 1
ATOM 768 C CA . ALA A 1 103 ? 20.026 1.907 -16.426 1.00 97.06 103 ALA A CA 1
ATOM 769 C C . ALA A 1 103 ? 19.709 2.636 -15.109 1.00 97.06 103 ALA A C 1
ATOM 771 O O . ALA A 1 103 ? 19.032 2.083 -14.239 1.00 97.06 103 ALA A O 1
ATOM 772 N N . VAL A 1 104 ? 20.132 3.900 -14.984 1.00 98.19 104 VAL A N 1
ATOM 773 C CA . VAL A 1 104 ? 19.795 4.757 -13.837 1.00 98.19 104 VAL A CA 1
ATOM 774 C C . VAL A 1 104 ? 18.282 4.943 -13.722 1.00 98.19 104 VAL A C 1
ATOM 776 O O . VAL A 1 104 ? 17.745 4.833 -12.619 1.00 98.19 104 VAL A O 1
ATOM 779 N N . LEU A 1 105 ? 17.592 5.175 -14.843 1.00 97.69 105 LEU A N 1
ATOM 780 C CA . LEU A 1 105 ? 16.139 5.323 -14.891 1.00 97.69 105 LEU A CA 1
ATOM 781 C C . LEU A 1 105 ? 15.426 4.043 -14.443 1.00 97.69 105 LEU A C 1
ATOM 783 O O . LEU A 1 105 ? 14.562 4.116 -13.576 1.00 97.69 105 LEU A O 1
ATOM 787 N N . SER A 1 106 ? 15.830 2.880 -14.962 1.00 97.56 106 SER A N 1
ATOM 788 C CA . SER A 1 106 ? 15.291 1.569 -14.563 1.00 97.56 106 SER A CA 1
ATOM 789 C C . SER A 1 106 ? 15.387 1.371 -13.047 1.00 97.56 106 SER A C 1
ATOM 791 O O . SER A 1 106 ? 14.389 1.105 -12.382 1.00 97.56 106 SER A O 1
ATOM 793 N N . ALA A 1 107 ? 16.571 1.609 -12.476 1.00 97.50 107 ALA A N 1
ATOM 794 C CA . ALA A 1 107 ? 16.784 1.476 -11.039 1.00 97.50 107 ALA A CA 1
ATOM 795 C C . ALA A 1 107 ? 16.016 2.537 -10.225 1.00 97.50 107 ALA A C 1
ATOM 797 O O . ALA A 1 107 ? 15.634 2.296 -9.080 1.00 97.50 107 ALA A O 1
ATOM 798 N N . ALA A 1 108 ? 15.815 3.740 -10.773 1.00 97.94 108 ALA A N 1
ATOM 799 C CA . ALA A 1 108 ? 15.029 4.787 -10.126 1.00 97.94 108 ALA A CA 1
ATOM 800 C C . ALA A 1 108 ? 13.537 4.438 -10.079 1.00 97.94 108 ALA A C 1
ATOM 802 O O . ALA A 1 108 ? 12.921 4.640 -9.034 1.00 97.94 108 ALA A O 1
ATOM 803 N N . VAL A 1 109 ? 12.988 3.878 -11.161 1.00 97.06 109 VAL A N 1
ATOM 804 C CA . VAL A 1 109 ? 11.607 3.379 -11.215 1.00 97.06 109 VAL A CA 1
ATOM 805 C C . VAL A 1 109 ? 11.392 2.299 -10.156 1.00 97.06 109 VAL A C 1
ATOM 807 O O . VAL A 1 109 ? 10.486 2.443 -9.344 1.00 97.06 109 VAL A O 1
ATOM 810 N N . GLU A 1 110 ? 12.259 1.285 -10.085 1.00 95.81 110 GLU A N 1
ATOM 811 C CA . GLU A 1 110 ? 12.154 0.203 -9.088 1.00 95.81 110 GLU A CA 1
ATOM 812 C C . GLU A 1 110 ? 12.200 0.721 -7.643 1.00 95.81 110 GLU A C 1
ATOM 814 O O . GLU A 1 110 ? 11.438 0.292 -6.772 1.00 95.81 110 GLU A O 1
ATOM 819 N N . ARG A 1 111 ? 13.086 1.685 -7.359 1.00 97.69 111 ARG A N 1
ATOM 820 C CA . ARG A 1 111 ? 13.128 2.323 -6.036 1.00 97.69 111 ARG A CA 1
ATOM 821 C C . ARG A 1 111 ? 11.860 3.120 -5.753 1.00 97.69 111 ARG A C 1
ATOM 823 O O . ARG A 1 111 ? 11.390 3.102 -4.617 1.00 97.69 111 ARG A O 1
ATOM 830 N N . ALA A 1 112 ? 11.334 3.834 -6.746 1.00 97.06 112 ALA A N 1
ATOM 831 C CA . ALA A 1 112 ? 10.139 4.651 -6.599 1.00 97.06 112 ALA A CA 1
ATOM 832 C C . ALA A 1 112 ? 8.893 3.792 -6.345 1.00 97.06 112 ALA A C 1
ATOM 834 O O . ALA A 1 112 ? 8.148 4.099 -5.415 1.00 97.06 112 ALA A O 1
ATOM 835 N N . THR A 1 113 ? 8.699 2.700 -7.093 1.00 95.31 113 THR A N 1
ATOM 836 C CA . THR A 1 113 ? 7.573 1.775 -6.881 1.00 95.31 113 THR A CA 1
ATOM 837 C C . THR A 1 113 ? 7.660 1.123 -5.502 1.00 95.31 113 THR A C 1
ATOM 839 O O . THR A 1 113 ? 6.717 1.229 -4.719 1.00 95.31 113 THR A O 1
ATOM 842 N N . SER A 1 114 ? 8.829 0.598 -5.110 1.00 95.44 114 SER A N 1
ATOM 843 C CA . SER A 1 114 ? 9.023 0.012 -3.773 1.00 95.44 114 SER A CA 1
ATOM 844 C C . SER A 1 114 ? 8.819 1.022 -2.634 1.00 95.44 114 SER A C 1
ATOM 846 O O . SER A 1 114 ? 8.264 0.692 -1.582 1.00 95.44 114 SER A O 1
ATOM 848 N N . ALA A 1 115 ? 9.261 2.271 -2.814 1.00 97.44 115 ALA A N 1
ATOM 849 C CA . ALA A 1 115 ? 9.037 3.326 -1.830 1.00 97.44 115 ALA A CA 1
ATOM 850 C C . ALA A 1 115 ? 7.550 3.692 -1.718 1.00 97.44 115 ALA A C 1
ATOM 852 O O . ALA A 1 115 ? 7.057 3.858 -0.601 1.00 97.44 115 ALA A O 1
ATOM 853 N N . ALA A 1 116 ? 6.833 3.780 -2.842 1.00 95.00 116 ALA A N 1
ATOM 854 C CA . ALA A 1 116 ? 5.401 4.063 -2.867 1.00 95.00 116 ALA A CA 1
ATOM 855 C C . ALA A 1 116 ? 4.593 2.972 -2.145 1.00 95.00 116 ALA A C 1
ATOM 857 O O . ALA A 1 116 ? 3.726 3.294 -1.332 1.00 95.00 116 ALA A O 1
ATOM 858 N N . GLU A 1 117 ? 4.928 1.696 -2.354 1.00 92.62 117 GLU A N 1
ATOM 859 C CA . GLU A 1 117 ? 4.300 0.571 -1.649 1.00 92.62 117 GLU A CA 1
ATOM 860 C C . GLU A 1 117 ? 4.502 0.646 -0.133 1.00 92.62 117 GLU A C 1
ATOM 862 O O . GLU A 1 117 ? 3.541 0.580 0.639 1.00 92.62 117 GLU A O 1
ATOM 867 N N . LYS A 1 118 ? 5.753 0.832 0.310 1.00 96.25 118 LYS A N 1
ATOM 868 C CA . LYS A 1 118 ? 6.084 0.948 1.740 1.00 96.25 118 LYS A CA 1
ATOM 869 C C . LYS A 1 118 ? 5.389 2.147 2.376 1.00 96.25 118 LYS A C 1
ATOM 871 O O . LYS A 1 118 ? 4.852 2.035 3.475 1.00 96.25 118 LYS A O 1
ATOM 876 N N . LEU A 1 119 ? 5.370 3.288 1.688 1.00 96.06 119 LEU A N 1
ATOM 877 C CA . LEU A 1 119 ? 4.701 4.491 2.170 1.00 96.06 119 LEU A CA 1
ATOM 878 C C . LEU A 1 119 ? 3.187 4.279 2.295 1.00 96.06 119 LEU A C 1
ATOM 880 O O . LEU A 1 119 ? 2.598 4.711 3.286 1.00 96.06 119 LEU A O 1
ATOM 884 N N . GLY A 1 120 ? 2.568 3.592 1.331 1.00 93.50 120 GLY A N 1
ATOM 885 C CA . GLY A 1 120 ? 1.158 3.209 1.386 1.00 93.50 120 GLY A CA 1
ATOM 886 C C . GLY A 1 120 ? 0.845 2.317 2.590 1.00 93.50 120 GLY A C 1
ATOM 887 O O . GLY A 1 120 ? -0.125 2.572 3.307 1.00 93.50 120 GLY A O 1
ATOM 888 N N . ALA A 1 121 ? 1.709 1.337 2.874 1.00 93.75 121 ALA A N 1
ATOM 889 C CA . ALA A 1 121 ? 1.582 0.476 4.048 1.00 93.75 121 ALA A CA 1
ATOM 890 C C . ALA A 1 121 ? 1.646 1.274 5.364 1.00 93.75 121 ALA A C 1
ATOM 892 O O . ALA A 1 121 ? 0.772 1.117 6.216 1.00 93.75 121 ALA A O 1
ATOM 893 N N . VAL A 1 122 ? 2.610 2.191 5.499 1.00 96.50 122 VAL A N 1
ATOM 894 C CA . VAL A 1 122 ? 2.757 3.043 6.695 1.00 96.50 122 VAL A CA 1
ATOM 895 C C . VAL A 1 122 ? 1.550 3.964 6.893 1.00 96.50 122 VAL A C 1
ATOM 897 O O . VAL A 1 122 ? 1.063 4.119 8.012 1.00 96.50 122 VAL A O 1
ATOM 900 N N . HIS A 1 123 ? 1.015 4.563 5.825 1.00 93.00 123 HIS A N 1
ATOM 901 C CA . HIS A 1 123 ? -0.193 5.391 5.929 1.00 93.00 123 HIS A CA 1
ATOM 902 C C . HIS A 1 123 ? -1.405 4.575 6.384 1.00 93.00 123 HIS A C 1
ATOM 904 O O . HIS A 1 123 ? -2.211 5.052 7.191 1.00 93.00 123 HIS A O 1
ATOM 910 N N . GLN A 1 124 ? -1.529 3.341 5.891 1.00 91.44 124 GLN A N 1
ATOM 911 C CA . GLN A 1 124 ? -2.597 2.448 6.312 1.00 91.44 124 GLN A CA 1
ATOM 912 C C . GLN A 1 124 ? -2.431 2.032 7.779 1.00 91.44 124 GLN A C 1
ATOM 914 O O . GLN A 1 124 ? -3.416 2.045 8.517 1.00 91.44 124 GLN A O 1
ATOM 919 N N . GLU A 1 125 ? -1.210 1.746 8.232 1.00 94.06 125 GLU A N 1
ATOM 920 C CA . GLU A 1 125 ? -0.906 1.474 9.640 1.00 94.06 125 GLU A CA 1
ATOM 921 C C . GLU A 1 125 ? -1.287 2.660 10.532 1.00 94.06 125 GLU A C 1
ATOM 923 O O . GLU A 1 125 ? -2.072 2.496 11.463 1.00 94.06 125 GLU A O 1
ATOM 928 N N . ALA A 1 126 ? -0.841 3.876 10.199 1.00 90.50 126 ALA A N 1
AT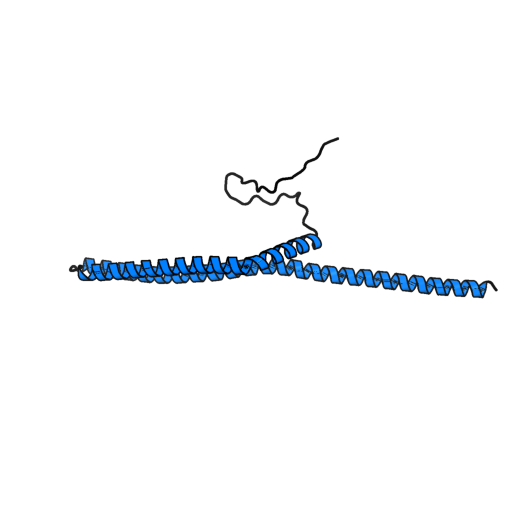OM 929 C CA . ALA A 1 126 ? -1.167 5.085 10.956 1.00 90.50 126 ALA A CA 1
ATOM 930 C C . ALA A 1 126 ? -2.688 5.304 11.084 1.00 90.50 126 ALA A C 1
ATOM 932 O O . ALA A 1 126 ? -3.187 5.689 12.147 1.00 90.50 126 ALA A O 1
ATOM 933 N N . ARG A 1 127 ? -3.449 5.007 10.020 1.00 85.38 127 ARG A N 1
ATOM 934 C CA . ARG A 1 127 ? -4.919 5.055 10.044 1.00 85.38 127 ARG A CA 1
ATOM 935 C C . ARG A 1 127 ? -5.512 4.016 10.999 1.00 85.38 127 ARG A C 1
ATOM 937 O O . ARG A 1 127 ? -6.468 4.326 11.712 1.00 85.38 127 ARG A O 1
ATOM 944 N N . MET A 1 128 ? -4.970 2.799 11.014 1.00 90.94 128 MET A N 1
ATOM 945 C CA . MET A 1 128 ? -5.422 1.721 11.901 1.00 90.94 128 MET A CA 1
ATOM 946 C C . MET A 1 128 ? -5.039 1.962 13.362 1.00 90.94 128 MET A C 1
ATOM 948 O O . MET A 1 128 ? -5.840 1.654 14.243 1.00 90.94 128 MET A O 1
ATOM 952 N N . SER A 1 129 ? -3.901 2.600 13.636 1.00 91.69 129 SER A N 1
ATOM 953 C CA . SER A 1 129 ? -3.473 2.949 14.997 1.00 91.69 129 SER A CA 1
ATOM 954 C C . SER A 1 129 ? -4.491 3.839 15.711 1.00 91.69 129 SER A C 1
ATOM 956 O O . SER A 1 129 ? -4.865 3.573 16.852 1.00 91.69 129 SER A O 1
ATOM 958 N N . ARG A 1 130 ? -5.035 4.845 15.015 1.00 86.19 130 ARG A N 1
ATOM 959 C CA . ARG A 1 130 ? -6.085 5.710 15.577 1.00 86.19 130 ARG A CA 1
ATOM 960 C C . ARG A 1 130 ? -7.408 4.970 15.801 1.00 86.19 130 ARG A C 1
ATOM 962 O O . ARG A 1 130 ? -8.111 5.239 16.771 1.00 86.19 130 ARG A O 1
ATOM 969 N N . ALA A 1 131 ? -7.762 4.043 14.911 1.00 90.75 131 ALA A N 1
ATOM 970 C CA . ALA A 1 131 ? -8.936 3.193 15.099 1.00 90.75 131 ALA A CA 1
ATOM 971 C C . ALA A 1 131 ? -8.786 2.311 16.353 1.00 90.75 131 ALA A C 1
ATOM 973 O O . ALA A 1 131 ? -9.708 2.236 17.166 1.00 90.75 131 ALA A O 1
ATOM 974 N N . ALA A 1 132 ? -7.607 1.712 16.543 1.00 93.81 132 ALA A N 1
ATOM 975 C CA . ALA A 1 132 ? -7.293 0.904 17.715 1.00 93.81 132 ALA A CA 1
ATOM 976 C C . ALA A 1 132 ? -7.390 1.713 19.019 1.00 93.81 132 ALA A C 1
ATOM 978 O O . ALA A 1 132 ? -7.965 1.226 19.988 1.00 93.81 132 ALA A O 1
ATOM 979 N N . GLU A 1 133 ? -6.920 2.963 19.037 1.00 93.12 133 GLU A N 1
ATOM 980 C CA . GLU A 1 133 ? -7.030 3.849 20.204 1.00 93.12 133 GLU A CA 1
ATOM 981 C C . GLU A 1 133 ? -8.492 4.074 20.632 1.00 93.12 133 GLU A C 1
ATOM 983 O O . GLU A 1 133 ? -8.838 3.884 21.800 1.00 93.12 133 GLU A O 1
ATOM 988 N N . VAL A 1 134 ? -9.384 4.390 19.682 1.00 92.12 134 VAL A N 1
ATOM 989 C CA . VAL A 1 134 ? -10.825 4.562 19.957 1.00 92.12 134 VAL A CA 1
ATOM 990 C C . VAL A 1 134 ? -11.441 3.274 20.512 1.00 92.12 134 VAL A C 1
ATOM 992 O O . VAL A 1 134 ? -12.258 3.324 21.434 1.00 92.12 134 VAL A O 1
ATOM 995 N N . MET A 1 135 ? -11.045 2.113 19.980 1.00 94.44 135 MET A N 1
ATOM 996 C CA . MET A 1 135 ? -11.514 0.810 20.460 1.00 94.44 135 MET A CA 1
ATOM 997 C C . MET A 1 135 ? -11.036 0.517 21.887 1.00 94.44 135 MET A C 1
ATOM 999 O O . MET A 1 135 ? -11.843 0.114 22.726 1.00 94.44 135 MET A O 1
ATOM 1003 N N . VAL A 1 136 ? -9.754 0.752 22.183 1.00 95.25 136 VAL A N 1
ATOM 1004 C CA . VAL A 1 136 ? -9.175 0.563 23.523 1.00 95.25 136 VAL A CA 1
ATOM 1005 C C . VAL A 1 136 ? -9.882 1.459 24.532 1.00 95.25 136 VAL A C 1
ATOM 1007 O O . VAL A 1 136 ? -10.382 0.973 25.548 1.00 95.25 136 VAL A O 1
ATOM 1010 N N . GLN A 1 137 ? -10.021 2.747 24.219 1.00 94.50 137 GLN A N 1
ATOM 1011 C CA . GLN A 1 137 ? -10.665 3.693 25.118 1.00 94.50 137 GLN A CA 1
ATOM 1012 C C . GLN A 1 137 ? -12.140 3.334 25.355 1.00 94.50 137 GLN A C 1
ATOM 1014 O O . GLN A 1 137 ? -12.648 3.492 26.470 1.00 94.50 137 GLN A O 1
ATOM 1019 N N . HIS A 1 138 ? -12.841 2.822 24.335 1.00 94.75 138 HIS A N 1
ATOM 1020 C CA . HIS A 1 138 ? -14.214 2.338 24.482 1.00 94.75 138 HIS A CA 1
ATOM 1021 C C . HIS A 1 138 ? -14.299 1.162 25.467 1.00 94.75 138 HIS A C 1
ATOM 1023 O O . HIS A 1 138 ? -15.120 1.197 26.387 1.00 94.75 138 HIS A O 1
ATOM 1029 N N . VAL A 1 139 ? -13.409 0.172 25.346 1.00 96.44 139 VAL A N 1
ATOM 1030 C CA . VAL A 1 139 ? -13.334 -0.970 26.274 1.00 96.44 139 VAL A CA 1
ATOM 1031 C C . VAL A 1 139 ? -13.017 -0.514 27.700 1.00 96.44 139 VAL A C 1
ATOM 1033 O O . VAL A 1 139 ? -13.656 -0.964 28.651 1.00 96.44 139 VAL A O 1
ATOM 1036 N N . GLU A 1 140 ? -12.072 0.405 27.881 1.00 95.44 140 GLU A N 1
ATOM 1037 C CA . GLU A 1 140 ? -11.759 0.971 29.198 1.00 95.44 140 GLU A CA 1
ATOM 1038 C C . GLU A 1 140 ? -12.945 1.722 29.807 1.00 95.44 140 GLU A C 1
ATOM 1040 O O . GLU A 1 140 ? -13.181 1.653 31.017 1.00 95.44 140 GLU A O 1
ATOM 1045 N N . ASN A 1 141 ? -13.718 2.429 28.980 1.00 93.50 141 ASN A N 1
ATOM 1046 C CA . ASN A 1 141 ? -14.919 3.107 29.441 1.00 93.50 141 ASN A CA 1
ATOM 1047 C C . ASN A 1 141 ? -15.985 2.118 29.915 1.00 93.50 141 ASN A C 1
ATOM 1049 O O . ASN A 1 141 ? -16.548 2.315 30.991 1.00 93.50 141 ASN A O 1
ATOM 1053 N N . LEU A 1 142 ? -16.199 1.029 29.172 1.00 94.06 142 LEU A N 1
ATOM 1054 C CA . LEU A 1 142 ? -17.100 -0.050 29.579 1.00 94.06 142 LEU A CA 1
ATOM 1055 C C . LEU A 1 142 ? -16.663 -0.686 30.905 1.00 94.06 142 LEU A C 1
ATOM 1057 O O . LEU A 1 142 ? -17.495 -0.862 31.790 1.00 94.06 142 LEU A O 1
ATOM 1061 N N . LYS A 1 143 ? -15.361 -0.950 31.097 1.00 95.94 143 LYS A N 1
ATOM 1062 C CA . LYS A 1 143 ? -14.831 -1.467 32.374 1.00 95.94 143 LYS A CA 1
ATOM 1063 C C . LYS A 1 143 ? -15.126 -0.521 33.539 1.00 95.94 143 LYS A C 1
ATOM 1065 O O . LYS A 1 143 ? -15.608 -0.960 34.580 1.00 95.94 143 LYS A O 1
ATOM 1070 N N . ARG A 1 144 ? -14.881 0.783 33.358 1.00 95.00 144 ARG A N 1
ATOM 1071 C CA . ARG A 1 144 ? -15.184 1.802 34.377 1.00 95.00 144 ARG A CA 1
ATOM 1072 C C . ARG A 1 144 ? -16.678 1.877 34.683 1.00 95.00 144 ARG A C 1
ATOM 1074 O O . ARG A 1 144 ? -17.035 2.023 35.845 1.00 95.00 144 ARG A O 1
ATOM 1081 N N . HIS A 1 145 ? -17.532 1.791 33.666 1.00 92.69 145 HIS A N 1
ATOM 1082 C CA . HIS A 1 145 ? -18.982 1.789 33.848 1.00 92.69 145 HIS A CA 1
ATOM 1083 C C . HIS A 1 145 ? -19.439 0.571 34.655 1.00 92.69 145 HIS A C 1
ATOM 1085 O O . HIS A 1 145 ? -20.079 0.731 35.689 1.00 92.69 145 HIS A O 1
ATOM 1091 N N . HIS A 1 146 ? -18.989 -0.620 34.254 1.00 95.12 146 HIS A N 1
ATOM 1092 C CA . HIS A 1 146 ? -19.314 -1.875 34.921 1.00 95.12 146 HIS A CA 1
ATOM 1093 C C . HIS A 1 146 ? -18.912 -1.879 36.403 1.00 95.12 146 HIS A C 1
ATOM 1095 O O . HIS A 1 146 ? -19.687 -2.302 37.255 1.00 95.12 146 HIS A O 1
ATOM 1101 N N . MET A 1 147 ? -17.722 -1.364 36.736 1.00 95.50 147 MET A N 1
ATOM 1102 C CA . MET A 1 147 ? -17.281 -1.261 38.133 1.00 95.50 147 MET A CA 1
ATOM 1103 C C . MET A 1 147 ? -18.155 -0.317 38.966 1.00 95.50 147 MET A C 1
ATOM 1105 O O . MET A 1 147 ? -18.408 -0.607 40.134 1.00 95.50 147 MET A O 1
ATOM 1109 N N . ARG A 1 148 ? -18.613 0.802 38.388 1.00 96.19 148 ARG A N 1
ATOM 1110 C CA . ARG A 1 148 ? -19.507 1.742 39.084 1.00 96.19 148 ARG A CA 1
ATOM 1111 C C . ARG A 1 148 ? -20.870 1.116 39.342 1.00 96.19 148 ARG A C 1
ATOM 1113 O O . ARG A 1 148 ? -21.298 1.088 40.487 1.00 96.19 148 ARG A O 1
ATOM 1120 N N . GLU A 1 149 ? -21.485 0.536 38.313 1.00 95.06 149 GLU A N 1
ATOM 1121 C CA . GLU A 1 149 ? -22.772 -0.158 38.444 1.00 95.06 149 GLU A CA 1
ATOM 1122 C C . GLU A 1 149 ? -22.691 -1.295 39.468 1.00 95.06 149 GLU A C 1
ATOM 1124 O O . GLU A 1 149 ? -23.598 -1.476 40.278 1.00 95.06 149 GLU A O 1
ATOM 1129 N N . HIS A 1 150 ? -21.580 -2.039 39.4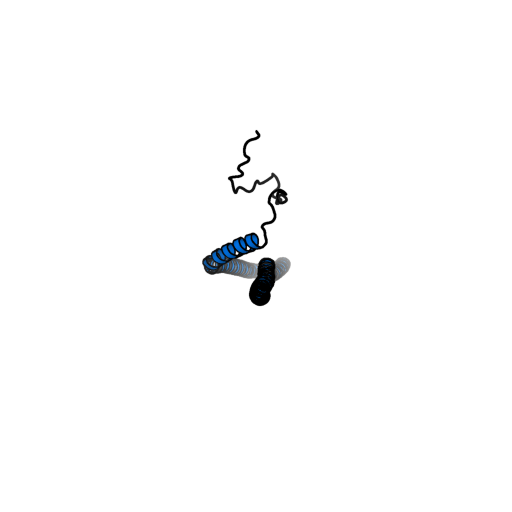88 1.00 96.81 150 HIS A N 1
ATOM 1130 C CA . HIS A 1 150 ? -21.362 -3.077 40.489 1.00 96.81 150 HIS A CA 1
ATOM 1131 C C . HIS A 1 150 ? -21.262 -2.492 41.908 1.00 96.81 150 HIS A C 1
ATOM 1133 O O . HIS A 1 150 ? -21.821 -3.066 42.843 1.00 96.81 150 HIS A O 1
ATOM 1139 N N . ALA A 1 151 ? -20.563 -1.371 42.101 1.00 96.81 151 ALA A N 1
ATOM 1140 C CA . ALA A 1 151 ? -20.448 -0.733 43.411 1.00 96.81 151 ALA A CA 1
ATOM 1141 C C . ALA A 1 151 ? -21.804 -0.212 43.920 1.00 96.81 151 ALA A C 1
ATOM 1143 O O . ALA A 1 151 ? -22.162 -0.481 45.067 1.00 96.81 151 ALA A O 1
ATOM 1144 N N . GLU A 1 152 ? -22.572 0.454 43.055 1.00 96.25 152 GLU A N 1
ATOM 1145 C CA . GLU A 1 152 ? -23.924 0.949 43.350 1.00 96.25 152 GLU A CA 1
ATOM 1146 C C . GLU A 1 152 ? -24.875 -0.202 43.712 1.00 96.25 152 GLU A C 1
ATOM 1148 O O . GLU A 1 152 ? -25.634 -0.127 44.682 1.00 96.25 152 GLU A O 1
ATOM 1153 N N . LEU A 1 153 ? -24.794 -1.315 42.980 1.00 97.25 153 LEU A N 1
ATOM 1154 C CA . LEU A 1 153 ? -25.608 -2.500 43.235 1.00 97.25 153 LEU A CA 1
ATOM 1155 C C . LEU A 1 153 ? -25.261 -3.169 44.576 1.00 97.25 153 LEU A C 1
ATOM 1157 O O . LEU A 1 153 ? -26.155 -3.628 45.290 1.00 97.25 153 LEU A O 1
ATOM 1161 N N . GLU A 1 154 ? -23.982 -3.206 44.950 1.00 97.19 154 GLU A N 1
ATOM 1162 C CA . GLU A 1 154 ? -23.551 -3.712 46.258 1.00 97.19 154 GLU A CA 1
ATOM 1163 C C . GLU A 1 154 ? -23.957 -2.785 47.411 1.00 97.19 154 GLU A C 1
ATOM 1165 O O . GLU A 1 154 ? -24.351 -3.262 48.474 1.00 97.19 154 GLU A O 1
ATOM 1170 N N . GLU A 1 155 ? -23.927 -1.467 47.215 1.00 96.62 155 GLU A N 1
ATOM 1171 C CA . GLU A 1 155 ? -24.437 -0.510 48.199 1.00 96.62 155 GLU A CA 1
ATOM 1172 C C . GLU A 1 155 ? -25.946 -0.675 48.422 1.00 96.62 155 GLU A C 1
ATOM 1174 O O . GLU A 1 155 ? -26.392 -0.803 49.565 1.00 96.62 155 GLU A O 1
ATOM 1179 N N . MET A 1 156 ? -26.725 -0.786 47.342 1.00 96.50 156 MET A N 1
ATOM 1180 C CA . MET A 1 156 ? -28.169 -1.017 47.416 1.00 96.50 156 MET A CA 1
ATOM 1181 C C . MET A 1 156 ? -28.499 -2.311 48.175 1.00 96.50 156 MET A C 1
ATOM 1183 O O . MET A 1 156 ? -29.362 -2.321 49.056 1.00 96.50 156 MET A O 1
ATOM 1187 N N . LYS A 1 157 ? -27.773 -3.405 47.900 1.00 96.88 157 LYS A N 1
ATOM 1188 C CA . LYS A 1 157 ? -27.915 -4.670 48.641 1.00 96.88 157 LYS A CA 1
ATOM 1189 C C . LYS A 1 157 ? -27.664 -4.490 50.138 1.00 96.88 157 LYS A C 1
ATOM 1191 O O . LYS A 1 157 ? -28.443 -5.006 50.941 1.00 96.88 157 LYS A O 1
ATOM 1196 N N . ARG A 1 158 ? -26.610 -3.759 50.526 1.00 96.25 158 ARG A N 1
ATOM 1197 C CA . ARG A 1 158 ? -26.300 -3.493 51.943 1.00 96.25 158 ARG A CA 1
ATOM 1198 C C . ARG A 1 158 ? -27.405 -2.691 52.623 1.00 96.25 158 ARG A C 1
ATOM 1200 O O . ARG A 1 158 ? -27.823 -3.065 53.716 1.00 96.25 158 ARG A O 1
ATOM 1207 N N . LEU A 1 159 ? -27.918 -1.645 51.972 1.00 96.25 159 LEU A N 1
ATOM 1208 C CA . LEU A 1 159 ? -29.010 -0.823 52.505 1.00 96.25 159 LEU A CA 1
ATOM 1209 C C . LEU A 1 159 ? -30.298 -1.633 52.706 1.00 96.25 159 LEU A C 1
ATOM 1211 O O . LEU A 1 159 ? -30.972 -1.474 53.724 1.00 96.25 159 LEU A O 1
ATOM 1215 N N . ILE A 1 160 ? -30.631 -2.532 51.775 1.00 95.00 160 ILE A N 1
ATOM 1216 C CA . ILE A 1 160 ? -31.793 -3.426 51.903 1.00 95.00 160 ILE A CA 1
ATOM 1217 C C . ILE A 1 160 ? -31.606 -4.390 53.081 1.00 95.00 160 ILE A C 1
ATOM 1219 O O . ILE A 1 160 ? -32.505 -4.525 53.913 1.00 95.00 160 ILE A O 1
ATOM 1223 N N . GLN A 1 161 ? -30.436 -5.026 53.194 1.00 94.62 161 GLN A N 1
ATOM 1224 C CA . GLN A 1 161 ? -30.138 -5.935 54.305 1.00 94.62 161 GLN A CA 1
ATOM 1225 C C . GLN A 1 161 ? -30.189 -5.210 55.656 1.00 94.62 161 GLN A C 1
ATOM 1227 O O . GLN A 1 161 ? -30.818 -5.701 56.594 1.00 94.62 161 GLN A O 1
ATOM 1232 N N . GLN A 1 162 ? -29.605 -4.015 55.749 1.00 92.94 162 GLN A N 1
ATOM 1233 C CA . GLN A 1 162 ? -29.647 -3.201 56.961 1.00 92.94 162 GLN A CA 1
ATOM 1234 C C . GLN A 1 162 ? -31.080 -2.804 57.332 1.00 92.94 162 GLN A C 1
ATOM 1236 O O . GLN A 1 162 ? -31.468 -2.965 58.486 1.00 92.94 162 GLN A O 1
ATOM 1241 N N . ASN A 1 163 ? -31.892 -2.354 56.372 1.00 92.00 163 ASN A N 1
ATOM 1242 C CA . ASN A 1 163 ? -33.300 -2.036 56.620 1.00 92.00 163 ASN A CA 1
ATOM 1243 C C . ASN A 1 163 ? -34.099 -3.259 57.082 1.00 92.00 163 ASN A C 1
ATOM 1245 O O . ASN A 1 163 ? -34.894 -3.144 58.012 1.00 92.00 163 ASN A O 1
ATOM 1249 N N . SER A 1 164 ? -33.866 -4.433 56.487 1.00 92.31 164 SER A N 1
ATOM 1250 C CA . SER A 1 164 ? -34.533 -5.669 56.913 1.00 92.31 164 SER A CA 1
ATOM 1251 C C . SER A 1 164 ? -34.186 -6.041 58.358 1.00 92.31 164 SER A C 1
ATOM 1253 O O . SER A 1 164 ? -35.080 -6.346 59.144 1.00 92.31 164 SER A O 1
ATOM 1255 N N . ARG A 1 165 ? -32.910 -5.909 58.744 1.00 89.94 165 ARG A N 1
ATOM 1256 C CA . ARG A 1 165 ? -32.447 -6.152 60.113 1.00 89.94 165 ARG A CA 1
ATOM 1257 C C . ARG A 1 165 ? -33.004 -5.120 61.094 1.00 89.94 165 ARG A C 1
ATOM 1259 O O . ARG A 1 165 ? -33.451 -5.491 62.171 1.00 89.94 165 ARG A O 1
ATOM 1266 N N . ASN A 1 166 ? -33.005 -3.840 60.725 1.00 89.31 166 ASN A N 1
ATOM 1267 C CA . ASN A 1 166 ? -33.567 -2.771 61.553 1.00 89.31 166 ASN A CA 1
ATOM 1268 C C . ASN A 1 166 ? -35.068 -2.973 61.787 1.00 89.31 166 ASN A C 1
ATOM 1270 O O . ASN A 1 166 ? -35.543 -2.765 62.898 1.00 89.31 166 ASN A O 1
ATOM 1274 N N . ARG A 1 167 ? -35.803 -3.420 60.763 1.00 87.31 167 ARG A N 1
ATOM 1275 C CA . ARG A 1 167 ? -37.227 -3.743 60.875 1.00 87.31 167 ARG A CA 1
ATOM 1276 C C . ARG A 1 167 ? -37.475 -4.912 61.831 1.00 87.31 167 ARG A C 1
ATOM 1278 O O . ARG A 1 167 ? -38.310 -4.782 62.715 1.00 87.31 167 ARG A O 1
ATOM 1285 N N . GLN A 1 168 ? -36.701 -5.992 61.715 1.00 84.75 168 GLN A N 1
ATOM 1286 C CA . GLN A 1 168 ? -36.768 -7.125 62.649 1.00 84.75 168 GLN A CA 1
ATOM 1287 C C . GLN A 1 168 ? -36.466 -6.699 64.094 1.00 84.75 168 GLN A C 1
ATOM 1289 O O . GLN A 1 168 ? -37.140 -7.130 65.021 1.00 84.75 168 GLN A O 1
ATOM 1294 N N . LEU A 1 169 ? -35.475 -5.824 64.302 1.00 82.06 169 LEU A N 1
ATOM 1295 C CA . LEU A 1 169 ? -35.154 -5.300 65.633 1.00 82.06 169 LEU A CA 1
ATOM 1296 C C . LEU A 1 169 ? -36.272 -4.418 66.206 1.00 82.06 169 LEU A C 1
ATOM 1298 O O . LEU A 1 169 ? -36.539 -4.493 67.402 1.00 82.06 169 LEU A O 1
ATOM 1302 N N . ALA A 1 170 ? -36.928 -3.608 65.373 1.00 80.31 170 ALA A N 1
ATOM 1303 C CA . ALA A 1 170 ? -38.064 -2.788 65.790 1.00 80.31 170 ALA A CA 1
ATOM 1304 C C . ALA A 1 170 ? -39.291 -3.637 66.168 1.00 80.31 170 ALA A C 1
ATOM 1306 O O . ALA A 1 170 ? -40.004 -3.284 67.100 1.00 80.31 170 ALA A O 1
ATOM 1307 N N . GLU A 1 171 ? -39.514 -4.761 65.481 1.00 76.38 171 GLU A N 1
ATOM 1308 C CA . GLU A 1 171 ? -40.587 -5.712 65.799 1.00 76.38 171 GLU A CA 1
ATOM 1309 C C . GLU A 1 171 ? -40.332 -6.428 67.143 1.00 76.38 171 GLU A C 1
ATOM 1311 O O . GLU A 1 171 ? -41.257 -6.570 67.930 1.00 76.38 171 GLU A O 1
ATOM 1316 N N . ILE A 1 172 ? -39.078 -6.779 67.463 1.00 73.56 172 ILE A N 1
ATOM 1317 C CA . ILE A 1 172 ? -38.704 -7.433 68.738 1.00 73.56 172 ILE A CA 1
ATOM 1318 C C . ILE A 1 172 ? -38.760 -6.473 69.943 1.00 73.56 172 ILE A C 1
ATOM 1320 O O . ILE A 1 172 ? -38.963 -6.911 71.067 1.00 73.56 172 ILE A O 1
ATOM 1324 N N . GLN A 1 173 ? -38.547 -5.169 69.739 1.00 68.00 173 GLN A N 1
ATOM 1325 C CA . GLN A 1 173 ? -38.598 -4.158 70.812 1.00 68.00 173 GLN A CA 1
ATOM 1326 C C . GLN A 1 173 ? -40.006 -3.591 71.060 1.00 68.00 173 GLN A C 1
ATOM 1328 O O . GLN A 1 173 ? -40.184 -2.800 71.986 1.00 68.00 173 GLN A O 1
ATOM 1333 N N . GLY A 1 174 ? -40.976 -3.932 70.206 1.00 57.66 174 GLY A N 1
ATOM 1334 C CA . GLY A 1 174 ? -42.375 -3.515 70.317 1.00 57.66 174 GLY A CA 1
ATOM 1335 C C . GLY A 1 174 ? -43.290 -4.512 71.040 1.00 57.66 174 GLY A C 1
ATOM 1336 O O . GLY A 1 174 ? -44.465 -4.191 71.225 1.00 57.66 174 GLY A O 1
ATOM 1337 N N . GLU A 1 175 ? -42.772 -5.682 71.430 1.00 46.88 175 GLU A N 1
ATOM 1338 C CA . GLU A 1 175 ? -43.390 -6.644 72.365 1.00 46.88 175 GLU A CA 1
ATOM 1339 C C . GLU A 1 175 ? -42.878 -6.424 73.797 1.00 46.88 175 GLU A C 1
ATOM 1341 O O . GLU A 1 175 ? -43.696 -6.569 74.735 1.00 46.88 175 GLU A O 1
#

Sequence (175 aa):
HAGRSVCASGTAAHGPGGFPSAPCPTCRLPTLQAAFAHLALAFRCDMFTLQQRVEVEKRARDAAEENIQEELAQCRAALERLGRSCANTGCKEMLELLQHNLAVLSAAVERATSAAEKLGAVHQEARMSRAAEVMVQHVENLKRHHMREHAELEEMKRLIQQNSRNRQLAEIQGE

Radius of gyration: 34.68 Å; chains: 1; bounding box: 77×41×110 Å

Organism: NCBI:txid98133

Foldseek 3Di:
DDDDDDPPDPDQDDDPPPDRDDDDPPPPDPDLVRVLVVLVVVVVVCVVCVVVVVVVVVVVLVVVVVVVVVVLVVQVVVLVVQVVVDPDPVSVVVSVVSVVVSVVVVVVVVVVSVVVVVVVVVVVVVVVVVSVVSVVVVVVVVVVVVVVVVVVVVVVVVVVVVVVVVVVVVVVVVD

InterPro domains:
  IPR008677 MRVI1 [PF05781] (33-166)
  IPR008677 MRVI1 [PTHR15352] (33-171)